Protein AF-A0A0F9WGE3-F1 (afdb_monomer)

Structure (mmCIF, N/CA/C/O backbone):
data_AF-A0A0F9WGE3-F1
#
_entry.id   AF-A0A0F9WGE3-F1
#
loop_
_atom_site.group_PDB
_atom_site.id
_atom_site.type_symbol
_atom_site.label_atom_id
_atom_site.label_alt_id
_atom_site.label_comp_id
_atom_site.label_asym_id
_atom_site.label_entity_id
_atom_site.label_seq_id
_atom_site.pdbx_PDB_ins_code
_atom_site.Cartn_x
_atom_site.Cartn_y
_atom_site.Cartn_z
_atom_site.occupancy
_atom_site.B_iso_or_equiv
_atom_site.auth_seq_id
_atom_site.auth_comp_id
_atom_site.auth_asym_id
_atom_site.auth_atom_id
_atom_site.pdbx_PDB_model_num
ATOM 1 N N . MET A 1 1 ? -11.354 -8.508 3.361 1.00 67.56 1 MET A N 1
ATOM 2 C CA . MET A 1 1 ? -11.237 -8.660 4.836 1.00 67.56 1 MET A CA 1
ATOM 3 C C . MET A 1 1 ? -12.522 -8.121 5.485 1.00 67.56 1 MET A C 1
ATOM 5 O O . MET A 1 1 ? -13.264 -7.459 4.778 1.00 67.56 1 MET A O 1
ATOM 9 N N . ASP A 1 2 ? -12.857 -8.409 6.747 1.00 84.88 2 ASP A N 1
ATOM 10 C CA . ASP A 1 2 ? -14.064 -7.830 7.384 1.00 84.88 2 ASP A CA 1
ATOM 11 C C . ASP A 1 2 ? -13.767 -6.447 8.004 1.00 84.88 2 ASP A C 1
ATOM 13 O O . ASP A 1 2 ? -12.731 -6.261 8.646 1.00 84.88 2 ASP A O 1
ATOM 17 N N . ASN A 1 3 ? -14.677 -5.482 7.842 1.00 82.62 3 ASN A N 1
ATOM 18 C CA . ASN A 1 3 ? -14.507 -4.100 8.308 1.00 82.62 3 ASN A CA 1
ATOM 19 C C . ASN A 1 3 ? -14.416 -4.003 9.841 1.00 82.62 3 ASN A C 1
ATOM 21 O O . ASN A 1 3 ? -13.691 -3.153 10.360 1.00 82.62 3 ASN A O 1
ATOM 25 N N . ALA A 1 4 ? -15.091 -4.892 10.581 1.00 86.69 4 ALA A N 1
ATOM 26 C CA . ALA A 1 4 ? -14.990 -4.927 12.042 1.00 86.69 4 ALA A CA 1
ATOM 27 C C . ALA A 1 4 ? -13.587 -5.355 12.513 1.00 86.69 4 ALA A C 1
ATOM 29 O O . ALA A 1 4 ? -13.051 -4.805 13.478 1.00 86.69 4 ALA A O 1
ATOM 30 N N . ALA A 1 5 ? -12.960 -6.294 11.798 1.00 87.31 5 ALA A N 1
ATOM 31 C CA . ALA A 1 5 ? -11.596 -6.731 12.076 1.00 87.31 5 ALA A CA 1
ATOM 32 C C . ALA A 1 5 ? -10.567 -5.637 11.750 1.00 87.31 5 ALA A C 1
ATOM 3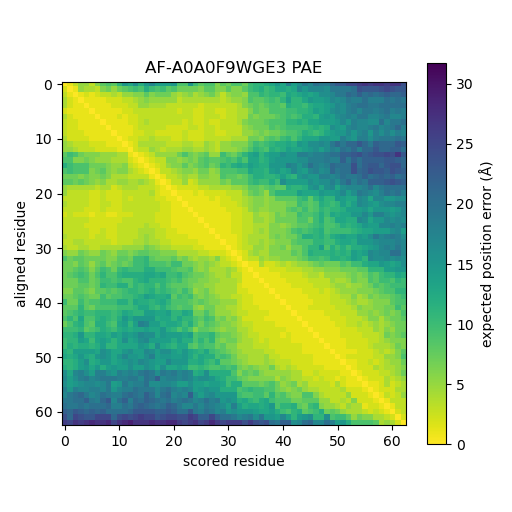4 O O . ALA A 1 5 ? -9.665 -5.395 12.550 1.00 87.31 5 ALA A O 1
ATOM 35 N N . ILE A 1 6 ? -10.734 -4.934 10.623 1.00 87.56 6 ILE A N 1
ATOM 36 C CA . ILE A 1 6 ? -9.878 -3.800 10.233 1.00 87.56 6 ILE A CA 1
ATOM 37 C C . ILE A 1 6 ? -9.913 -2.709 11.306 1.00 87.56 6 ILE A C 1
ATOM 39 O O . ILE A 1 6 ? -8.861 -2.250 11.750 1.00 87.56 6 ILE A O 1
ATOM 43 N N . LYS A 1 7 ? -11.108 -2.340 11.783 1.00 88.62 7 LYS A N 1
ATOM 44 C CA . LYS A 1 7 ? -11.253 -1.328 12.835 1.00 88.62 7 LYS A CA 1
ATOM 45 C C . LYS A 1 7 ? -10.552 -1.740 14.134 1.00 88.62 7 LYS A C 1
ATOM 47 O O . LYS A 1 7 ? -9.884 -0.922 14.751 1.00 88.62 7 LYS A O 1
ATOM 52 N N . LYS A 1 8 ? -10.646 -3.013 14.530 1.00 90.50 8 LYS A N 1
ATOM 53 C CA . LYS A 1 8 ? -9.977 -3.518 15.741 1.00 90.50 8 LYS A CA 1
ATOM 54 C C . LYS A 1 8 ? -8.451 -3.423 15.652 1.00 90.50 8 LYS A C 1
ATOM 56 O O . LYS A 1 8 ? -7.802 -3.133 16.651 1.00 90.50 8 LYS A O 1
ATOM 61 N N . ILE A 1 9 ? -7.887 -3.676 14.471 1.00 87.75 9 ILE A N 1
ATOM 62 C CA . ILE A 1 9 ? -6.447 -3.535 14.224 1.00 87.75 9 ILE A CA 1
ATOM 63 C C . ILE A 1 9 ? -6.052 -2.054 14.282 1.00 87.75 9 ILE A C 1
ATOM 65 O O . ILE A 1 9 ? -5.087 -1.712 14.958 1.00 87.75 9 ILE A O 1
ATOM 69 N N . TRP A 1 10 ? -6.832 -1.180 13.640 1.00 87.88 10 TRP A N 1
ATOM 70 C CA . TRP A 1 10 ? -6.624 0.271 13.661 1.00 87.88 10 TRP A CA 1
ATOM 71 C C . TRP A 1 10 ? -6.611 0.855 15.078 1.00 87.88 10 TRP A C 1
ATOM 73 O O . TRP A 1 10 ? -5.703 1.601 15.448 1.00 87.88 10 TRP A O 1
ATOM 83 N N . ASP A 1 11 ? -7.594 0.469 15.892 1.00 89.25 11 ASP A N 1
ATOM 84 C CA . ASP A 1 11 ? -7.721 0.912 17.281 1.00 89.25 11 ASP A CA 1
ATOM 85 C C . ASP A 1 11 ? -6.528 0.437 18.146 1.00 89.25 11 ASP A C 1
ATOM 87 O O . ASP A 1 11 ? -6.198 1.074 19.145 1.00 89.25 11 ASP A O 1
ATOM 91 N N . GLY A 1 12 ? -5.843 -0.645 17.750 1.00 88.19 12 GLY A N 1
ATOM 92 C CA . GLY A 1 12 ? -4.677 -1.196 18.448 1.00 88.19 12 GLY A CA 1
ATOM 93 C C . GLY A 1 12 ? -3.384 -0.385 18.305 1.00 88.19 12 GLY A C 1
ATOM 94 O O . GLY A 1 12 ? -2.489 -0.544 19.131 1.00 88.19 12 GLY A O 1
ATOM 95 N N . PHE A 1 13 ? -3.279 0.492 17.301 1.00 86.06 13 PHE A N 1
ATOM 96 C CA . PHE A 1 13 ? -2.090 1.333 17.092 1.00 86.06 13 PHE A CA 1
ATOM 97 C C . PHE A 1 13 ? -2.045 2.576 17.995 1.00 86.06 13 PHE A C 1
ATOM 99 O O . PHE A 1 13 ? -0.982 3.174 18.151 1.00 86.06 13 PHE A O 1
ATOM 106 N N . GLY A 1 14 ? -3.172 2.954 18.611 1.00 81.44 14 GLY A N 1
ATOM 107 C CA . GLY A 1 14 ? -3.281 4.169 19.424 1.00 81.44 14 GLY A CA 1
ATOM 108 C C . GLY A 1 14 ? -3.052 5.473 18.632 1.00 81.44 14 GLY A C 1
ATOM 109 O O . GLY A 1 14 ? -2.712 5.436 17.452 1.00 81.44 14 GLY A O 1
ATOM 110 N N . PRO A 1 15 ? -3.230 6.653 19.253 1.00 78.44 15 PRO A N 1
ATOM 111 C CA . PRO A 1 15 ? -3.163 7.940 18.548 1.00 78.44 15 PRO A CA 1
ATOM 112 C C . PRO A 1 15 ? -1.790 8.245 17.934 1.00 78.44 15 PRO A C 1
ATOM 114 O O . PRO A 1 15 ? -1.710 8.886 16.894 1.00 78.44 15 PRO A O 1
ATOM 117 N N . GLU A 1 16 ? -0.712 7.770 18.561 1.00 78.75 16 GLU A N 1
ATOM 118 C CA . GLU A 1 16 ? 0.663 8.021 18.110 1.00 78.75 16 GLU A CA 1
ATOM 119 C C . GLU A 1 16 ? 1.069 7.162 16.900 1.00 78.75 16 GLU A C 1
ATOM 121 O O . GLU A 1 16 ? 2.011 7.506 16.191 1.00 78.75 16 GLU A O 1
ATOM 126 N N . GLY A 1 17 ? 0.359 6.056 16.642 1.00 76.00 17 GLY A N 1
ATOM 127 C CA . GLY A 1 17 ? 0.587 5.181 15.488 1.00 76.00 17 GLY A CA 1
ATOM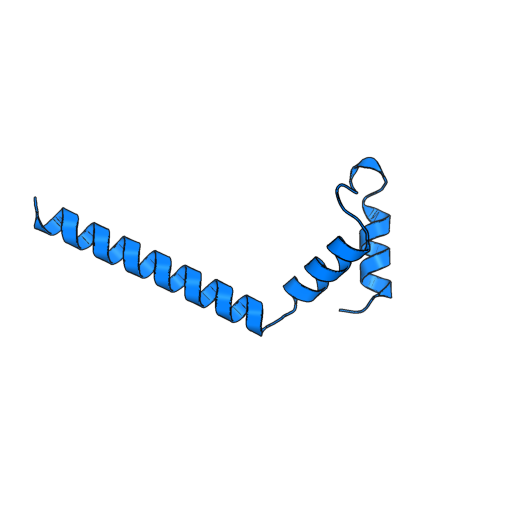 128 C C . GLY A 1 17 ? -0.327 5.467 14.291 1.00 76.00 17 GLY A C 1
ATOM 129 O O . GLY A 1 17 ? -0.151 4.872 13.227 1.00 76.00 17 GLY A O 1
ATOM 130 N N . GLN A 1 18 ? -1.307 6.362 14.441 1.00 83.94 18 GLN A N 1
ATOM 131 C CA . GLN A 1 18 ? -2.327 6.659 13.433 1.00 83.94 18 GLN A CA 1
ATOM 132 C C . GLN A 1 18 ? -1.921 7.848 12.549 1.00 83.94 18 GLN A C 1
ATOM 134 O O . GLN A 1 18 ? -2.493 8.932 12.615 1.00 83.94 18 GLN A O 1
ATOM 139 N N . ASN A 1 19 ? -0.944 7.621 11.667 1.00 87.31 19 ASN A N 1
ATOM 140 C CA . ASN A 1 19 ? -0.453 8.628 10.709 1.00 87.31 19 ASN A CA 1
ATOM 141 C C . ASN A 1 19 ? -1.356 8.821 9.475 1.00 87.31 19 ASN A C 1
ATOM 143 O O . ASN A 1 19 ? -1.021 9.589 8.577 1.00 87.31 19 ASN A O 1
ATOM 147 N N . MET A 1 20 ? -2.465 8.088 9.398 1.00 89.56 20 MET A N 1
ATOM 148 C CA . MET A 1 20 ? -3.436 8.137 8.304 1.00 89.56 20 MET A CA 1
ATOM 149 C C . MET A 1 20 ? -4.855 8.105 8.874 1.00 89.56 20 MET A C 1
ATOM 151 O O . MET A 1 20 ? -5.058 7.967 10.078 1.00 89.56 20 MET A O 1
ATOM 155 N N . THR A 1 21 ? -5.864 8.248 8.033 1.00 91.19 21 THR A N 1
ATOM 156 C CA . THR A 1 21 ? -7.257 8.068 8.443 1.00 91.19 21 THR A CA 1
ATOM 157 C C . THR A 1 21 ? -7.636 6.585 8.464 1.00 91.19 21 THR A C 1
ATOM 159 O O . THR A 1 21 ? -7.073 5.766 7.737 1.00 91.19 21 THR A O 1
ATOM 162 N N . LEU A 1 22 ? -8.663 6.224 9.244 1.00 88.56 22 LEU A N 1
ATOM 163 C CA . LEU A 1 22 ? -9.224 4.864 9.228 1.00 88.56 22 LEU A CA 1
ATOM 164 C C . LEU A 1 22 ? -9.701 4.450 7.821 1.00 88.56 22 LEU A C 1
ATOM 166 O O . LEU A 1 22 ? -9.654 3.272 7.476 1.00 88.56 22 LEU A O 1
ATOM 170 N N . ALA A 1 23 ? -10.164 5.406 7.010 1.00 89.25 23 ALA A N 1
ATOM 171 C CA . ALA A 1 23 ? -10.601 5.147 5.642 1.00 89.25 23 ALA A CA 1
ATOM 172 C C . ALA A 1 23 ? -9.430 4.721 4.743 1.00 89.25 23 ALA A C 1
ATOM 174 O O . ALA A 1 23 ? -9.535 3.710 4.047 1.00 89.25 23 ALA A O 1
ATOM 175 N N . GLU A 1 24 ? -8.309 5.442 4.812 1.00 89.88 24 GLU A N 1
ATOM 176 C CA . GLU A 1 24 ? -7.075 5.106 4.089 1.00 89.88 24 GLU A CA 1
ATOM 177 C C . GLU A 1 24 ? -6.520 3.761 4.558 1.00 89.88 24 GLU A C 1
ATOM 179 O O . GLU A 1 24 ? -6.263 2.876 3.744 1.00 89.88 24 GLU A O 1
ATOM 184 N N . PHE A 1 25 ? -6.458 3.546 5.873 1.00 89.75 25 PHE A N 1
ATOM 185 C CA . PHE A 1 25 ? -6.034 2.266 6.432 1.00 89.75 25 PHE A CA 1
ATOM 186 C C . PHE A 1 25 ? -6.918 1.109 5.959 1.00 89.75 25 PHE A C 1
ATOM 188 O O . PHE A 1 25 ? -6.425 0.047 5.583 1.00 89.75 25 PHE A O 1
ATOM 195 N N . SER A 1 26 ? -8.238 1.306 5.935 1.00 89.94 26 SER A N 1
ATOM 196 C CA . SER A 1 26 ? -9.163 0.287 5.451 1.00 89.94 26 SER A CA 1
ATOM 197 C C . SER A 1 26 ? -8.961 -0.019 3.970 1.00 89.94 26 SER A C 1
ATOM 199 O O . SER A 1 26 ? -9.066 -1.185 3.592 1.00 89.94 26 SER A O 1
ATOM 201 N N . GLN A 1 27 ? -8.690 0.985 3.135 1.00 88.38 27 GLN A N 1
ATOM 202 C CA . GLN A 1 27 ? -8.385 0.765 1.722 1.00 88.38 27 GLN A CA 1
ATOM 203 C C . GLN A 1 27 ? -7.098 -0.039 1.547 1.00 88.38 27 GLN A C 1
ATOM 205 O O . GLN A 1 27 ? -7.108 -1.018 0.801 1.00 88.38 27 GLN A O 1
ATOM 210 N N . GLU A 1 28 ? -6.034 0.309 2.271 1.00 87.56 28 GLU A N 1
ATOM 211 C CA . GLU A 1 28 ? -4.764 -0.421 2.226 1.00 87.56 28 GLU A CA 1
ATOM 212 C C . GLU A 1 28 ? -4.933 -1.877 2.683 1.00 87.56 28 GLU A C 1
ATOM 214 O O . GLU A 1 28 ? -4.515 -2.806 1.992 1.00 87.56 28 GLU A O 1
ATOM 219 N N . MET A 1 29 ? -5.649 -2.116 3.786 1.0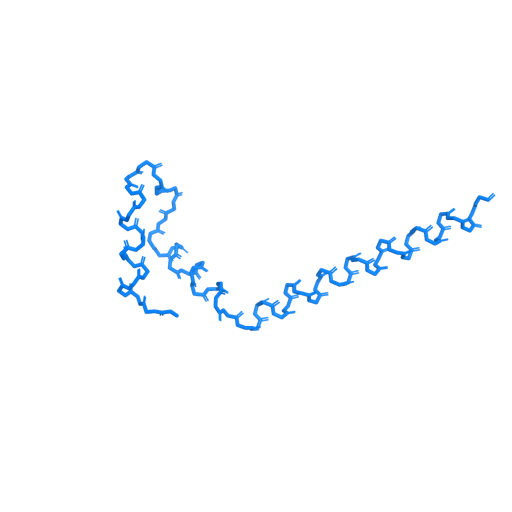0 87.12 29 MET A N 1
ATOM 220 C CA . MET A 1 29 ? -5.908 -3.472 4.285 1.00 87.12 29 MET A CA 1
ATOM 221 C C . MET A 1 29 ? -6.714 -4.332 3.304 1.00 87.12 29 MET A C 1
ATOM 223 O O . MET A 1 29 ? -6.471 -5.535 3.195 1.00 87.12 29 MET A O 1
ATOM 227 N N . HIS A 1 30 ? -7.663 -3.743 2.571 1.00 84.69 30 HIS A N 1
ATOM 228 C CA . HIS A 1 30 ? -8.377 -4.466 1.514 1.00 84.69 30 HIS A CA 1
ATOM 229 C C . HIS A 1 30 ? -7.489 -4.704 0.292 1.00 84.69 30 HIS A C 1
ATOM 231 O O . HIS A 1 30 ? -7.509 -5.811 -0.251 1.00 84.69 30 HIS A O 1
ATOM 237 N N . ALA A 1 31 ? -6.669 -3.722 -0.091 1.00 82.00 31 ALA A N 1
ATOM 238 C CA . ALA A 1 31 ? -5.729 -3.827 -1.204 1.00 82.00 31 ALA A CA 1
ATOM 239 C C . ALA A 1 31 ? -4.683 -4.933 -0.986 1.00 82.00 31 ALA A C 1
ATOM 241 O O . ALA A 1 31 ? -4.349 -5.642 -1.931 1.00 82.00 31 ALA A O 1
ATOM 242 N N . LEU A 1 32 ? -4.241 -5.159 0.258 1.00 78.88 32 LEU A N 1
ATOM 243 C CA . LEU A 1 32 ? -3.351 -6.272 0.626 1.00 78.88 32 LEU A CA 1
ATOM 244 C C . LEU A 1 32 ? -3.959 -7.658 0.370 1.00 78.88 32 LEU A C 1
ATOM 246 O O . LEU A 1 32 ? -3.234 -8.648 0.313 1.00 78.88 32 LEU A O 1
ATOM 250 N N . THR A 1 33 ? -5.282 -7.748 0.239 1.00 79.81 33 THR A N 1
ATOM 251 C CA . THR A 1 33 ? -5.989 -9.000 -0.067 1.00 79.81 33 THR A CA 1
ATOM 252 C C . THR A 1 33 ? -6.501 -9.067 -1.505 1.00 79.81 33 THR A C 1
ATOM 254 O O . THR A 1 33 ? -7.078 -10.081 -1.902 1.00 79.81 33 THR A O 1
ATOM 257 N N . ASP A 1 34 ? -6.277 -8.019 -2.302 1.00 81.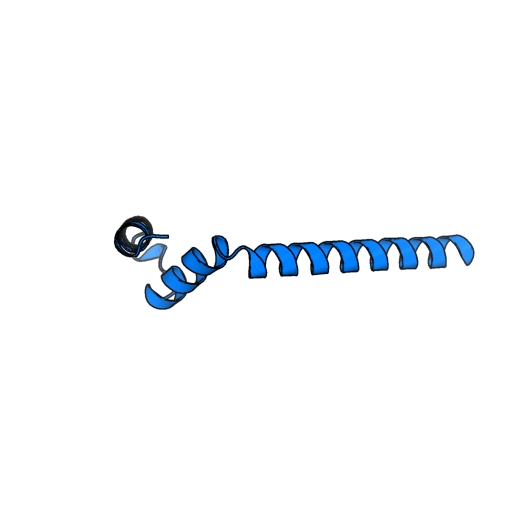56 34 ASP A N 1
ATOM 258 C CA . ASP A 1 34 ? -6.667 -7.987 -3.706 1.00 81.56 34 ASP A CA 1
ATOM 259 C C . ASP A 1 34 ? -5.692 -8.822 -4.545 1.00 81.56 34 ASP A C 1
ATOM 261 O O . ASP A 1 34 ? -4.564 -8.424 -4.844 1.00 81.56 34 ASP A O 1
ATOM 265 N N . GLN A 1 35 ? -6.151 -10.003 -4.962 1.00 80.50 35 GLN A N 1
ATOM 266 C CA . GLN A 1 35 ? -5.360 -10.914 -5.784 1.00 80.50 35 GLN A CA 1
ATOM 267 C C . GLN A 1 35 ? -4.941 -10.311 -7.129 1.00 80.50 35 GLN A C 1
ATOM 269 O O . GLN A 1 35 ? -3.911 -10.720 -7.663 1.00 80.50 35 GLN A O 1
ATOM 274 N N . ASN A 1 36 ? -5.710 -9.381 -7.698 1.00 85.56 36 ASN A N 1
ATOM 275 C CA . ASN A 1 36 ? -5.359 -8.762 -8.974 1.00 85.56 36 ASN A CA 1
ATOM 276 C C . ASN A 1 36 ? -4.203 -7.782 -8.797 1.0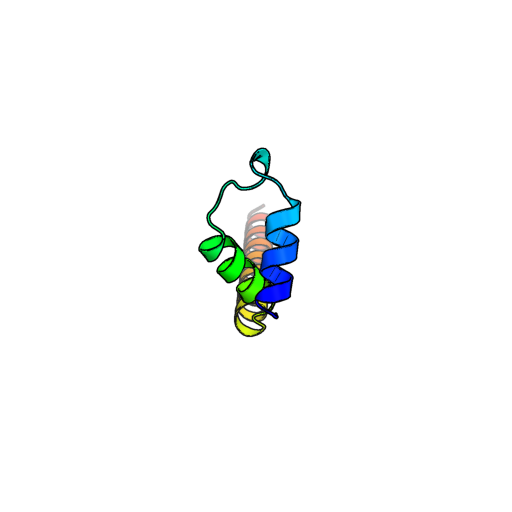0 85.56 36 ASN A C 1
ATOM 278 O O . ASN A 1 36 ? -3.255 -7.821 -9.579 1.00 85.56 36 ASN A O 1
ATOM 282 N N . LYS A 1 37 ? -4.241 -6.972 -7.734 1.00 81.75 37 LYS A N 1
ATOM 283 C CA . LYS A 1 37 ? -3.148 -6.055 -7.397 1.00 81.75 37 LYS A CA 1
ATOM 284 C C . LYS A 1 37 ? -1.864 -6.818 -7.071 1.00 81.75 37 LYS A C 1
ATOM 286 O O . LYS A 1 37 ? -0.832 -6.534 -7.664 1.00 81.75 37 LYS A O 1
ATOM 291 N N . ILE A 1 38 ? -1.957 -7.884 -6.270 1.00 83.81 38 ILE A N 1
ATOM 292 C CA . ILE A 1 38 ? -0.812 -8.763 -5.969 1.00 83.81 38 ILE A CA 1
ATOM 293 C C . ILE A 1 38 ? -0.201 -9.349 -7.251 1.00 83.81 38 ILE A C 1
ATOM 295 O O . ILE A 1 38 ? 1.019 -9.386 -7.400 1.00 83.81 38 ILE A O 1
ATOM 299 N N . ARG A 1 39 ? -1.027 -9.818 -8.196 1.00 85.38 39 ARG A N 1
ATOM 300 C CA . ARG A 1 39 ? -0.530 -10.352 -9.476 1.00 85.38 39 ARG A CA 1
ATOM 301 C C . ARG A 1 39 ? 0.158 -9.281 -10.316 1.00 85.38 39 ARG A C 1
ATOM 303 O O . ARG A 1 39 ? 1.176 -9.585 -10.934 1.00 85.38 39 ARG A O 1
ATOM 310 N N . GLN A 1 40 ? -0.386 -8.067 -10.341 1.00 89.00 40 GLN A N 1
ATOM 311 C CA . GLN A 1 40 ? 0.202 -6.949 -11.071 1.00 89.00 40 GLN A CA 1
ATOM 312 C C . GLN A 1 40 ? 1.563 -6.560 -10.479 1.00 89.00 40 GLN A C 1
ATOM 314 O O . GLN A 1 40 ? 2.548 -6.515 -11.212 1.00 89.00 40 GLN A O 1
ATOM 319 N N . ASP A 1 41 ? 1.644 -6.412 -9.157 1.00 85.25 41 ASP A N 1
ATOM 320 C CA . ASP A 1 41 ? 2.890 -6.081 -8.460 1.00 85.25 41 ASP A CA 1
ATOM 321 C C . ASP A 1 41 ? 3.976 -7.143 -8.721 1.00 85.25 41 ASP A C 1
ATOM 323 O O . ASP A 1 41 ? 5.133 -6.819 -8.997 1.00 85.25 41 ASP A O 1
ATOM 327 N N . LEU A 1 42 ? 3.608 -8.432 -8.714 1.00 88.38 42 LEU A N 1
ATOM 328 C CA . LEU A 1 42 ? 4.525 -9.524 -9.058 1.00 88.38 42 LEU A CA 1
ATOM 329 C C . LEU A 1 42 ? 5.001 -9.459 -10.516 1.00 88.38 42 LEU A C 1
ATOM 331 O O . LEU A 1 42 ? 6.182 -9.694 -10.784 1.00 88.38 42 LEU A O 1
ATOM 335 N N . ALA A 1 43 ? 4.109 -9.143 -11.457 1.00 90.75 43 ALA A N 1
ATOM 336 C CA . ALA A 1 43 ? 4.463 -9.004 -12.867 1.00 90.75 43 ALA A CA 1
ATOM 337 C C . ALA A 1 43 ? 5.450 -7.846 -13.090 1.00 90.75 43 ALA A C 1
ATOM 339 O O . ALA A 1 43 ? 6.436 -8.004 -13.817 1.00 90.75 43 ALA A O 1
ATOM 340 N N . ASP A 1 44 ? 5.235 -6.716 -12.417 1.00 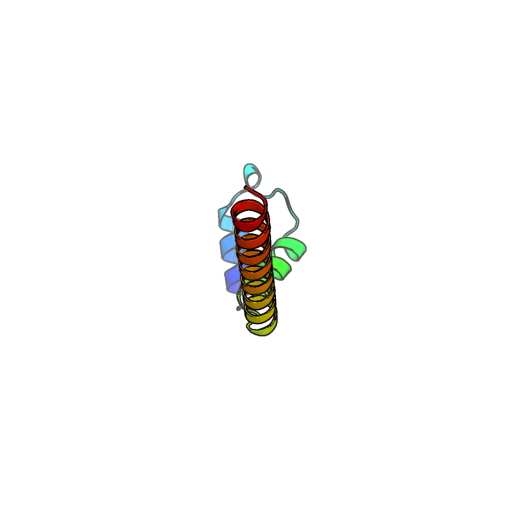91.50 44 ASP A N 1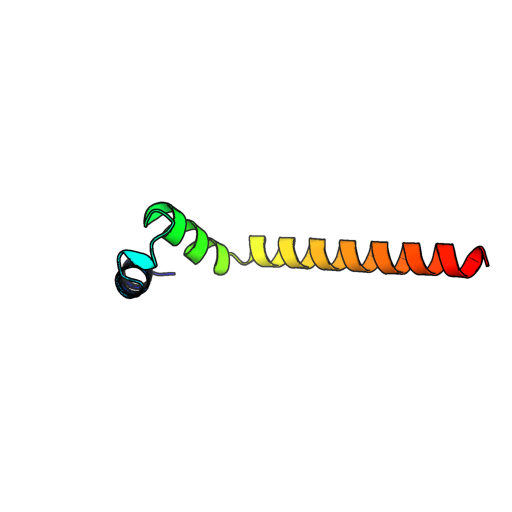
ATOM 341 C CA . ASP A 1 44 ? 6.108 -5.546 -12.504 1.00 91.50 44 ASP A CA 1
ATOM 342 C C . ASP A 1 44 ? 7.494 -5.824 -11.906 1.00 91.50 44 ASP A C 1
ATOM 344 O O . ASP A 1 44 ? 8.516 -5.468 -12.504 1.00 91.50 44 ASP A O 1
ATOM 348 N N . ILE A 1 45 ? 7.560 -6.551 -10.786 1.00 92.06 45 ILE A N 1
ATOM 349 C CA . ILE A 1 45 ? 8.825 -7.012 -10.195 1.00 92.06 45 ILE A CA 1
ATOM 350 C C . ILE A 1 45 ? 9.599 -7.903 -11.174 1.00 92.06 45 ILE A C 1
ATOM 352 O O . ILE A 1 45 ? 10.806 -7.721 -11.360 1.00 92.06 45 ILE A O 1
ATOM 356 N N . GLU A 1 46 ? 8.938 -8.864 -11.819 1.00 91.94 46 GLU A N 1
ATOM 357 C CA . GLU A 1 46 ? 9.605 -9.744 -12.785 1.00 91.94 46 GLU A CA 1
ATOM 358 C C . GLU A 1 46 ? 10.091 -8.984 -14.024 1.00 91.94 46 GLU A C 1
ATOM 360 O O . GLU A 1 46 ? 11.193 -9.248 -14.522 1.00 91.94 46 GLU A O 1
ATOM 365 N N . LEU A 1 47 ? 9.335 -7.982 -14.480 1.00 92.75 47 LEU A N 1
ATOM 366 C CA . LEU A 1 47 ? 9.754 -7.102 -15.567 1.00 92.75 47 LEU A CA 1
ATOM 367 C C . LEU A 1 47 ? 11.002 -6.289 -15.190 1.00 92.75 47 LEU A C 1
ATOM 369 O O . LEU A 1 47 ? 11.929 -6.174 -15.998 1.00 92.75 47 LEU A O 1
ATOM 373 N N . LEU A 1 48 ? 11.060 -5.753 -13.969 1.00 92.50 48 LEU A N 1
ATOM 374 C CA . LEU A 1 48 ? 12.230 -5.032 -13.458 1.00 92.50 48 LEU A CA 1
ATOM 375 C C . LEU A 1 48 ? 13.464 -5.939 -13.393 1.00 92.50 48 LEU A C 1
ATOM 377 O O . LEU A 1 48 ? 14.501 -5.594 -13.964 1.00 92.50 48 LEU A O 1
ATOM 381 N N . LYS A 1 49 ? 13.338 -7.141 -12.820 1.00 91.56 49 LYS A N 1
ATOM 382 C CA . LYS A 1 49 ? 14.429 -8.131 -12.793 1.00 91.56 49 LYS A CA 1
ATOM 383 C C . LYS A 1 49 ? 14.906 -8.491 -14.201 1.00 91.56 49 LYS A C 1
ATOM 385 O O . LYS A 1 49 ? 16.105 -8.632 -14.442 1.00 91.56 49 LYS A O 1
ATOM 390 N N . ALA A 1 50 ? 13.986 -8.653 -15.155 1.00 89.44 50 ALA A N 1
ATOM 391 C CA . ALA A 1 50 ? 14.337 -8.945 -16.543 1.00 89.44 50 ALA A CA 1
ATOM 392 C C . ALA A 1 50 ? 15.142 -7.804 -17.184 1.00 89.44 50 ALA A C 1
ATOM 394 O O . ALA A 1 50 ? 16.149 -8.061 -17.851 1.00 89.44 50 ALA A O 1
ATOM 395 N N . ARG A 1 51 ? 14.749 -6.549 -16.936 1.00 89.00 51 ARG A N 1
ATOM 396 C CA . ARG A 1 51 ? 15.481 -5.359 -17.399 1.00 89.00 51 ARG A CA 1
ATOM 397 C C . ARG A 1 51 ? 16.882 -5.285 -16.799 1.00 89.00 51 ARG A C 1
ATOM 399 O O . ARG A 1 51 ? 1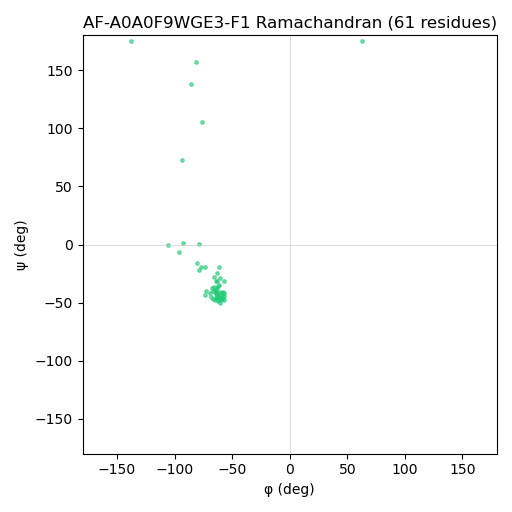7.837 -5.043 -17.534 1.00 89.00 51 ARG A O 1
ATOM 406 N N . GLU A 1 52 ? 17.030 -5.546 -15.503 1.00 90.94 52 GLU A N 1
ATOM 407 C CA . GLU A 1 52 ? 18.339 -5.579 -14.839 1.00 90.94 52 GLU A CA 1
ATOM 408 C C . GLU A 1 52 ? 19.260 -6.647 -15.434 1.00 90.94 52 GLU A C 1
ATOM 410 O O . GLU A 1 52 ? 20.406 -6.349 -15.780 1.00 90.94 52 GLU A O 1
ATOM 415 N N . ARG A 1 53 ? 18.749 -7.870 -15.640 1.00 88.00 53 ARG A N 1
ATOM 416 C CA . ARG A 1 53 ? 19.498 -8.952 -16.302 1.00 88.00 53 ARG A CA 1
ATOM 417 C C . ARG A 1 53 ? 19.953 -8.546 -17.702 1.00 88.00 53 ARG A C 1
ATOM 419 O O . ARG A 1 53 ? 21.117 -8.739 -18.047 1.00 88.00 53 ARG A O 1
ATOM 426 N N . SER A 1 54 ? 19.063 -7.946 -18.491 1.00 85.38 54 SER A N 1
ATOM 427 C CA . SER A 1 54 ? 19.387 -7.464 -19.838 1.00 85.38 54 SER A CA 1
ATOM 428 C C . SER A 1 54 ? 20.468 -6.379 -19.814 1.00 85.38 54 SER A C 1
ATOM 430 O O . SER A 1 54 ? 21.408 -6.414 -20.608 1.00 85.38 54 SER A O 1
ATOM 432 N N . ASN A 1 55 ? 20.364 -5.421 -18.891 1.00 85.56 55 ASN A N 1
ATOM 433 C CA . ASN A 1 55 ? 21.351 -4.355 -18.739 1.00 85.56 55 ASN A CA 1
ATOM 434 C C . ASN A 1 55 ? 22.724 -4.900 -18.341 1.00 85.56 55 ASN A C 1
ATOM 436 O O . ASN A 1 55 ? 23.728 -4.458 -18.900 1.00 85.56 55 ASN A O 1
ATOM 440 N N . LYS A 1 56 ? 22.767 -5.882 -17.433 1.00 85.44 56 LYS A N 1
ATOM 441 C CA . LYS A 1 56 ? 24.002 -6.560 -17.028 1.00 85.44 56 LYS A CA 1
ATOM 442 C C . LYS A 1 56 ? 24.678 -7.248 -18.218 1.00 85.44 56 LYS A C 1
ATOM 444 O O . LYS A 1 56 ? 25.838 -6.969 -18.486 1.00 85.44 56 LYS A O 1
ATOM 449 N N . ILE A 1 57 ? 23.933 -8.052 -18.985 1.00 83.56 57 ILE A N 1
ATOM 450 C CA . ILE A 1 57 ? 24.450 -8.739 -20.187 1.00 83.56 57 ILE A CA 1
ATOM 451 C C . ILE A 1 57 ? 25.015 -7.739 -21.198 1.00 83.56 57 ILE A C 1
ATOM 453 O O . ILE A 1 57 ? 26.060 -7.986 -21.797 1.00 83.56 57 ILE A O 1
ATOM 457 N N . ARG A 1 58 ? 24.328 -6.607 -21.398 1.00 79.38 58 ARG A N 1
ATOM 458 C CA . ARG A 1 58 ? 24.796 -5.559 -22.307 1.00 79.38 58 ARG A CA 1
ATOM 459 C C . ARG A 1 58 ? 26.152 -5.012 -21.867 1.00 79.38 58 ARG A C 1
ATOM 461 O O . ARG A 1 58 ? 27.025 -4.920 -22.712 1.00 79.38 58 ARG A O 1
ATOM 468 N N . ILE A 1 59 ? 26.315 -4.679 -20.585 1.00 78.69 59 ILE A N 1
ATOM 469 C CA . ILE A 1 59 ? 27.574 -4.157 -20.026 1.00 78.69 59 ILE A CA 1
ATOM 470 C C . ILE A 1 59 ? 28.698 -5.193 -20.130 1.00 78.69 59 ILE A C 1
ATOM 472 O O . ILE A 1 59 ? 29.807 -4.840 -20.522 1.00 78.69 59 ILE A O 1
ATOM 476 N N . ASP A 1 60 ? 28.411 -6.456 -19.810 1.00 76.38 60 ASP A N 1
ATOM 477 C CA . ASP A 1 60 ? 29.402 -7.535 -19.863 1.00 76.38 60 ASP A CA 1
ATOM 478 C C . ASP A 1 60 ? 29.875 -7.811 -21.304 1.00 76.38 60 ASP A C 1
ATOM 480 O O . ASP A 1 60 ? 31.013 -8.219 -21.498 1.00 76.38 60 ASP A O 1
ATOM 484 N N . ARG A 1 61 ? 29.039 -7.555 -22.323 1.00 71.50 61 ARG A N 1
ATOM 485 C CA . ARG A 1 61 ? 29.413 -7.675 -23.747 1.00 71.50 61 ARG A CA 1
ATOM 486 C C . ARG A 1 61 ? 30.228 -6.505 -24.300 1.00 71.50 61 ARG A C 1
ATOM 488 O O . ARG A 1 61 ? 30.840 -6.669 -25.350 1.00 71.50 61 ARG A O 1
ATOM 495 N N . THR A 1 62 ? 30.178 -5.327 -23.680 1.00 72.50 62 THR A N 1
ATOM 496 C CA . THR A 1 62 ? 30.937 -4.139 -24.119 1.00 72.50 62 THR A CA 1
ATOM 497 C C . THR A 1 62 ? 32.299 -3.991 -23.436 1.00 72.50 62 THR A C 1
ATOM 499 O O . THR A 1 62 ? 32.993 -3.011 -23.710 1.00 72.50 62 THR A O 1
ATOM 502 N N . ARG A 1 63 ? 32.676 -4.923 -22.554 1.00 55.16 63 ARG A N 1
ATOM 503 C CA . ARG A 1 63 ? 34.023 -5.053 -21.980 1.00 55.16 63 ARG A CA 1
ATOM 504 C C . ARG A 1 63 ? 34.819 -6.115 -22.722 1.00 55.16 63 ARG A C 1
ATOM 506 O O . ARG A 1 63 ? 36.046 -5.912 -22.827 1.00 55.16 63 ARG A O 1
#

Solvent-accessible surface area (backbone atoms only — not comparable to full-atom values): 3761 Å² total; per-residue (Å²): 124,58,69,71,59,50,49,55,57,59,64,69,49,44,82,91,60,54,91,64,53,73,67,58,52,49,51,50,58,41,52,77,68,34,66,66,57,54,51,51,55,52,50,53,51,52,52,51,54,51,51,53,53,53,53,50,55,53,56,66,72,76,108

Foldseek 3Di:
DDLVVLVVVQVVCPPVNPPDDSVVSVVVVVCVVPPVNVVVVVVVVVVVVVVVVVVVVVVVVVD

Secondary structure (DSSP, 8-state):
--HHHHHHHHHHTHHHH--S-HHHHHHHHHHTT-HHHHHHHHHHHHHHHHHHHHHHHHHHH--

Mean predicted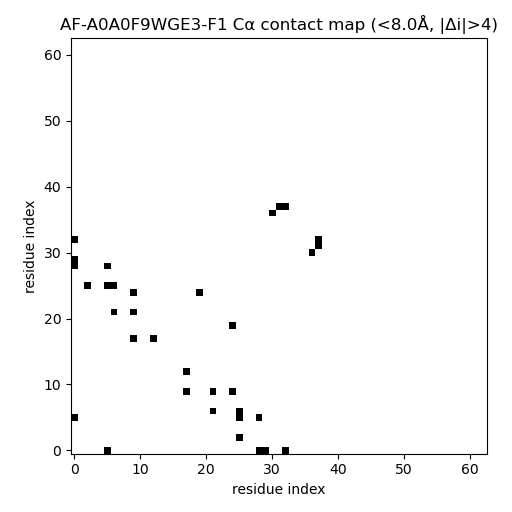 aligned error: 8.7 Å

Sequence (63 aa):
MDNAAIKKIWDGFGPEGQNMTLAEFSQEMHALTDQNKIRQDLADIELLKARERSNKIRIDRTR

Organism: NCBI:txid412755

pLDDT: mean 84.96, std 6.56, range [55.16, 92.75]

Radius of gyration: 19.54 Å; Cα contacts (8 Å, |Δi|>4): 17; chains: 1; bounding box: 49×20×44 Å